Protein AF-A0A846ZW18-F1 (afdb_monomer_lite)

Foldseek 3Di:
DDQPDDPPPHDPLLLVVLLVVLVVCDVPPPHHPVCSSVSSVVLSVVLVVQVVVDDVVVDDPSVSSD

Secondary structure (DSSP, 8-state):
---SS--TTS-HHHHHHHHHHHHHHTTSTT--STTHHHHHHHHHHHHHHHHTT--TTTS-HHHHH-

Sequence (66 aa):
MVSQNSYDGIDKYAADLIRHKARQLVGKAGFTEDDRPDLEQE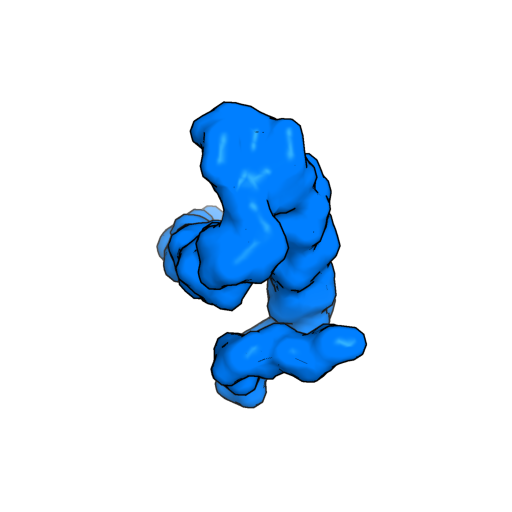LMIDLLQRMRHFNPAKAKKTTFMA

Radius of gyration: 12.72 Å; chains: 1; bounding box: 24×25×36 Å

Structure (mmCIF, N/CA/C/O backbone):
data_AF-A0A846ZW18-F1
#
_entry.id   AF-A0A846ZW18-F1
#
loop_
_atom_site.group_PDB
_atom_site.id
_atom_site.type_symbol
_atom_site.label_atom_id
_atom_site.label_alt_id
_atom_site.label_comp_id
_atom_site.label_asym_id
_atom_site.label_entity_id
_atom_site.label_seq_id
_atom_site.pdbx_PDB_ins_code
_atom_site.Cartn_x
_atom_site.Cartn_y
_atom_site.C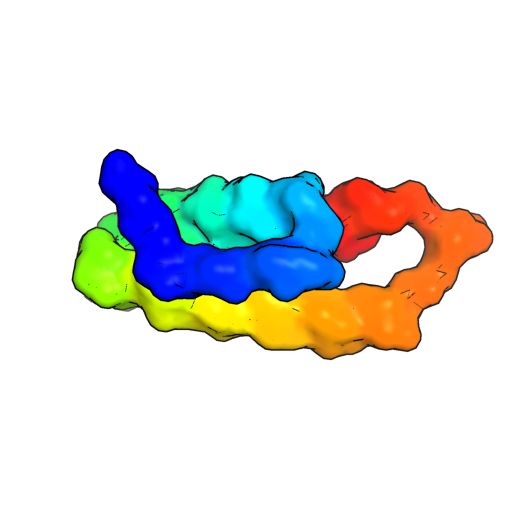artn_z
_atom_site.occupancy
_atom_site.B_iso_or_equiv
_atom_site.auth_seq_id
_atom_site.auth_comp_id
_atom_site.auth_asym_id
_atom_site.auth_atom_id
_atom_site.pdbx_PDB_model_num
ATOM 1 N N . MET A 1 1 ? 4.164 -6.631 17.593 1.00 53.75 1 MET A N 1
ATOM 2 C CA . MET A 1 1 ? 2.860 -7.201 17.195 1.00 53.75 1 MET A CA 1
ATOM 3 C C . MET A 1 1 ? 3.029 -7.906 15.867 1.00 53.75 1 MET A C 1
ATOM 5 O O . MET A 1 1 ? 3.513 -7.286 14.925 1.00 53.75 1 MET A O 1
ATOM 9 N N . VAL A 1 2 ? 2.713 -9.198 15.835 1.00 58.59 2 VAL A N 1
ATOM 10 C CA . VAL A 1 2 ? 2.754 -10.044 14.636 1.00 58.59 2 VAL A CA 1
ATOM 11 C C . VAL A 1 2 ? 1.524 -9.692 13.795 1.00 58.59 2 VAL A C 1
ATOM 13 O O . VAL A 1 2 ? 0.429 -9.624 14.344 1.00 58.59 2 VAL A O 1
ATOM 16 N N . SER A 1 3 ? 1.703 -9.375 12.509 1.00 66.38 3 SER A N 1
ATOM 17 C CA . SER A 1 3 ? 0.562 -9.233 11.590 1.00 66.38 3 SER A CA 1
ATOM 18 C C . SER A 1 3 ? -0.143 -10.586 11.483 1.00 66.38 3 SER A C 1
ATOM 20 O O . SER A 1 3 ? 0.535 -11.608 11.388 1.00 66.38 3 SER A O 1
ATOM 22 N N . GLN A 1 4 ? -1.478 -10.596 11.520 1.00 77.81 4 GLN A N 1
ATOM 23 C CA . GLN A 1 4 ? -2.259 -11.829 11.372 1.00 77.81 4 GLN A CA 1
ATOM 24 C C . GLN A 1 4 ? -2.169 -12.412 9.949 1.00 77.81 4 GLN A C 1
ATOM 26 O O . GLN A 1 4 ? -2.421 -13.599 9.766 1.00 77.81 4 GLN A O 1
ATOM 31 N N . ASN A 1 5 ? -1.754 -11.613 8.959 1.00 81.00 5 ASN A N 1
ATOM 32 C CA . ASN A 1 5 ? -1.619 -12.050 7.573 1.00 81.00 5 ASN A CA 1
ATOM 33 C C . ASN A 1 5 ? -0.239 -12.679 7.329 1.00 81.00 5 ASN A C 1
ATOM 35 O O . ASN A 1 5 ? 0.796 -11.996 7.367 1.00 81.00 5 ASN A O 1
ATOM 39 N N . SER A 1 6 ? -0.216 -13.984 7.039 1.00 76.94 6 SER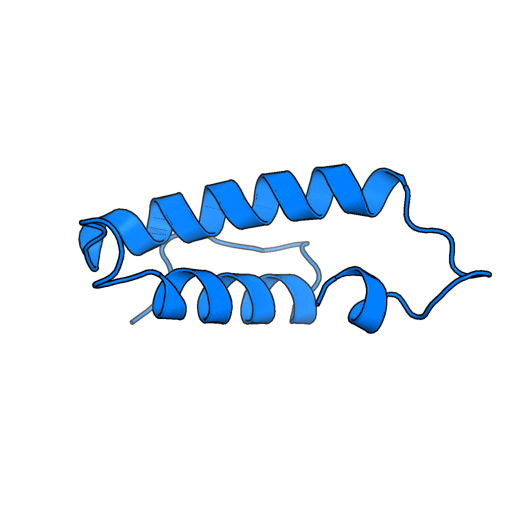 A N 1
ATOM 40 C CA . SER A 1 6 ? 0.980 -14.653 6.534 1.00 76.94 6 SER A CA 1
ATOM 41 C C . SER A 1 6 ? 1.150 -14.327 5.048 1.00 76.94 6 SER A C 1
ATOM 43 O O . SER A 1 6 ? 0.372 -14.732 4.191 1.00 76.94 6 SER A O 1
ATOM 45 N N . TYR A 1 7 ? 2.190 -13.559 4.733 1.00 84.75 7 TYR A N 1
ATOM 46 C CA . TYR A 1 7 ? 2.559 -13.209 3.356 1.00 84.75 7 TYR A CA 1
ATOM 47 C C . TYR A 1 7 ? 3.603 -14.176 2.788 1.00 84.75 7 TYR A C 1
ATOM 49 O O . TYR A 1 7 ? 4.504 -13.777 2.049 1.00 84.75 7 TYR A O 1
ATOM 57 N N . ASP A 1 8 ? 3.510 -15.449 3.164 1.00 82.88 8 ASP A N 1
ATOM 58 C CA . ASP A 1 8 ? 4.438 -16.475 2.704 1.00 82.88 8 ASP A CA 1
ATOM 59 C C . ASP A 1 8 ? 4.297 -16.658 1.187 1.00 82.88 8 ASP A C 1
ATOM 61 O O . ASP A 1 8 ? 3.199 -16.773 0.648 1.00 82.88 8 ASP A O 1
ATOM 65 N N . GLY A 1 9 ? 5.427 -16.624 0.477 1.00 83.38 9 GLY A N 1
ATOM 66 C CA . GLY A 1 9 ? 5.455 -16.648 -0.990 1.00 83.38 9 GLY A CA 1
ATOM 67 C C . GLY A 1 9 ? 5.232 -15.287 -1.665 1.00 83.38 9 GLY A C 1
ATOM 68 O O . GLY A 1 9 ? 5.391 -15.189 -2.883 1.00 83.38 9 GLY A O 1
ATOM 69 N N . ILE A 1 10 ? 4.941 -14.226 -0.906 1.00 87.56 10 ILE A N 1
ATOM 70 C CA . ILE A 1 10 ? 4.932 -12.849 -1.412 1.00 87.56 10 ILE A CA 1
ATOM 71 C C . ILE A 1 10 ? 6.318 -12.219 -1.242 1.00 87.56 10 ILE A C 1
ATOM 73 O O . ILE A 1 10 ? 7.083 -12.536 -0.331 1.00 87.56 10 ILE A O 1
ATOM 77 N N . ASP A 1 11 ? 6.647 -11.297 -2.145 1.00 89.50 11 ASP A N 1
ATOM 78 C CA . ASP A 1 11 ? 7.853 -10.479 -2.063 1.00 89.50 11 ASP A CA 1
ATOM 79 C C . ASP A 1 11 ? 7.927 -9.757 -0.703 1.00 89.50 11 ASP A C 1
ATOM 81 O O . ASP A 1 11 ? 7.020 -9.007 -0.332 1.00 89.50 11 ASP A O 1
ATOM 85 N N . LYS A 1 12 ? 9.020 -9.968 0.042 1.00 90.38 12 LYS A N 1
ATOM 86 C CA . LYS A 1 12 ? 9.198 -9.397 1.385 1.00 90.38 12 LYS A CA 1
ATOM 87 C C . LYS A 1 12 ? 9.093 -7.871 1.383 1.00 90.38 12 LYS A C 1
ATOM 89 O O . LYS A 1 12 ? 8.520 -7.303 2.308 1.00 90.38 12 LYS A O 1
ATOM 94 N N . TYR A 1 13 ? 9.602 -7.212 0.340 1.00 91.62 13 TYR A N 1
ATOM 95 C CA . TYR A 1 13 ? 9.511 -5.759 0.228 1.00 91.62 13 TYR A CA 1
ATOM 96 C C . TYR A 1 13 ? 8.056 -5.301 0.112 1.00 91.62 13 TYR A C 1
ATOM 98 O O . TYR A 1 13 ? 7.662 -4.340 0.769 1.00 91.62 13 TYR A O 1
ATOM 106 N N . ALA A 1 14 ? 7.245 -6.016 -0.673 1.00 93.44 14 ALA A N 1
ATOM 107 C CA . ALA A 1 14 ? 5.818 -5.736 -0.786 1.00 93.44 14 ALA A CA 1
ATOM 108 C C . ALA A 1 14 ? 5.111 -5.925 0.563 1.00 93.44 14 ALA A C 1
ATOM 110 O O . ALA A 1 14 ? 4.396 -5.032 1.006 1.00 93.44 14 ALA A O 1
ATOM 111 N N . ALA A 1 15 ? 5.359 -7.039 1.257 1.00 93.81 15 ALA A N 1
ATOM 112 C CA . ALA A 1 15 ? 4.764 -7.299 2.568 1.00 93.81 15 ALA A CA 1
ATOM 113 C C . ALA A 1 15 ? 5.100 -6.204 3.598 1.00 93.81 15 ALA A C 1
ATOM 115 O O . ALA A 1 15 ? 4.216 -5.721 4.307 1.00 93.81 15 ALA A O 1
ATOM 116 N N . ASP A 1 16 ? 6.363 -5.778 3.664 1.00 94.19 16 ASP A N 1
ATOM 117 C CA . ASP A 1 16 ? 6.791 -4.733 4.596 1.00 94.19 16 ASP A CA 1
ATOM 118 C C . ASP A 1 16 ? 6.196 -3.367 4.221 1.00 94.19 16 ASP A C 1
ATOM 120 O O . ASP A 1 16 ? 5.678 -2.662 5.089 1.00 94.19 16 ASP A O 1
ATOM 124 N N . LEU A 1 17 ? 6.170 -3.021 2.929 1.00 95.19 17 LEU A N 1
ATOM 125 C CA . LEU A 1 17 ? 5.528 -1.802 2.433 1.00 95.19 17 LEU A CA 1
ATOM 126 C C . LEU A 1 17 ? 4.048 -1.731 2.835 1.00 95.19 17 LEU A C 1
ATOM 128 O O . LEU A 1 17 ? 3.589 -0.698 3.324 1.00 95.19 17 LEU A O 1
ATOM 132 N N . ILE A 1 18 ? 3.314 -2.829 2.663 1.00 95.81 18 ILE A N 1
ATOM 133 C CA . ILE A 1 18 ? 1.886 -2.919 2.982 1.00 95.81 18 ILE A CA 1
ATOM 134 C C . ILE A 1 18 ? 1.640 -2.761 4.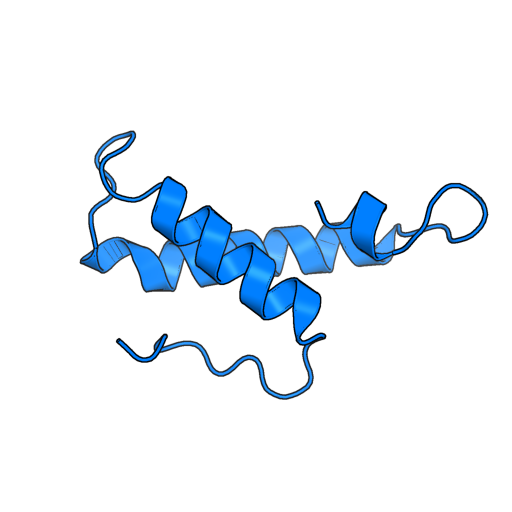483 1.00 95.81 18 ILE A C 1
ATOM 136 O O . ILE A 1 18 ? 0.816 -1.937 4.881 1.00 95.81 18 ILE A O 1
ATOM 140 N N . ARG A 1 19 ? 2.415 -3.454 5.328 1.00 94.81 19 ARG A N 1
ATOM 141 C CA . ARG A 1 19 ? 2.352 -3.295 6.794 1.00 94.81 19 ARG A CA 1
ATOM 142 C C . ARG A 1 19 ? 2.600 -1.851 7.219 1.00 94.81 19 ARG A C 1
ATOM 144 O O . ARG A 1 19 ? 1.904 -1.328 8.091 1.00 94.81 19 ARG A O 1
ATOM 151 N N . HIS A 1 20 ? 3.581 -1.189 6.604 1.00 95.44 20 HIS A N 1
ATOM 152 C CA . HIS A 1 20 ? 3.869 0.215 6.881 1.00 95.44 20 HIS A CA 1
ATOM 153 C C . HIS A 1 20 ? 2.719 1.136 6.461 1.00 95.44 20 HIS A C 1
ATOM 155 O O . HIS A 1 20 ? 2.329 1.995 7.252 1.00 95.44 20 HIS A O 1
ATOM 161 N N . LYS A 1 21 ? 2.147 0.949 5.265 1.00 95.56 21 LYS A N 1
ATOM 162 C CA . LYS A 1 21 ? 1.017 1.758 4.784 1.00 95.56 21 LYS A CA 1
ATOM 163 C C . LYS A 1 21 ? -0.241 1.560 5.630 1.00 95.56 21 LYS A C 1
ATOM 165 O O . LYS A 1 21 ? -0.840 2.550 6.037 1.00 95.56 21 LYS A O 1
ATOM 170 N N . ALA A 1 22 ? -0.595 0.323 5.971 1.00 96.00 22 ALA A N 1
ATOM 171 C CA . ALA A 1 22 ? -1.748 0.043 6.826 1.00 96.00 22 ALA A CA 1
ATOM 172 C C . ALA A 1 22 ? -1.604 0.707 8.202 1.00 96.00 22 ALA A C 1
ATOM 174 O O . ALA A 1 22 ? -2.509 1.398 8.662 1.00 96.00 22 ALA A O 1
ATOM 175 N N . ARG A 1 23 ? -0.418 0.620 8.819 1.00 95.12 23 ARG A N 1
ATOM 176 C CA . ARG A 1 23 ? -0.140 1.310 10.087 1.00 95.12 23 ARG A CA 1
ATOM 177 C C . ARG A 1 23 ? -0.260 2.835 9.980 1.00 95.12 23 ARG A C 1
ATOM 179 O O . ARG A 1 23 ? -0.640 3.480 10.947 1.00 95.12 23 ARG A O 1
ATOM 186 N N . GLN A 1 24 ? 0.060 3.426 8.829 1.00 95.75 24 GLN A N 1
ATOM 187 C CA . GLN A 1 24 ? -0.116 4.865 8.603 1.00 95.75 24 GLN A CA 1
ATOM 188 C C . GLN A 1 24 ? -1.579 5.287 8.420 1.00 95.75 24 GLN A C 1
ATOM 190 O O . GLN A 1 24 ? -1.856 6.490 8.466 1.00 95.75 24 GLN A O 1
ATOM 195 N N . LEU A 1 25 ? -2.484 4.345 8.149 1.00 95.94 25 LEU A N 1
ATOM 196 C CA . LEU A 1 25 ? -3.919 4.591 8.010 1.00 95.94 25 LEU A CA 1
ATOM 197 C C . LEU A 1 25 ? -4.663 4.476 9.340 1.00 95.94 25 LEU A C 1
ATOM 199 O O . LEU A 1 25 ? -5.682 5.141 9.505 1.00 95.94 25 LEU A O 1
ATOM 203 N N . VAL A 1 26 ? -4.132 3.719 10.301 1.00 95.62 26 VAL A N 1
ATOM 204 C CA . VAL A 1 26 ? -4.682 3.669 11.659 1.00 95.62 26 VAL A CA 1
ATOM 205 C C . VAL A 1 26 ? -4.748 5.077 12.265 1.00 95.62 26 VAL A C 1
ATOM 207 O O . VAL A 1 26 ? -3.804 5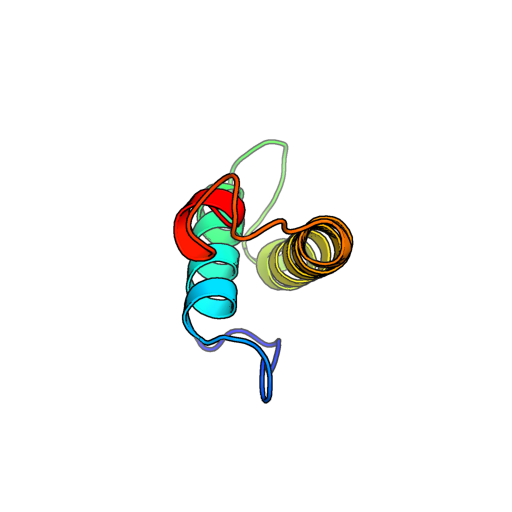.865 12.172 1.00 95.62 26 VAL A O 1
ATOM 210 N N . GLY A 1 27 ? -5.888 5.408 12.870 1.00 94.44 27 GLY A N 1
ATOM 211 C CA . GLY A 1 27 ? -6.194 6.725 13.426 1.00 94.44 27 GLY A CA 1
ATOM 212 C C . GLY A 1 27 ? -6.647 7.758 12.389 1.00 94.44 27 GLY A C 1
ATOM 213 O O . GLY A 1 27 ? -6.922 8.902 12.752 1.00 94.44 27 GLY A O 1
ATOM 214 N N . LYS A 1 28 ? -6.741 7.392 11.103 1.00 95.00 28 LYS A N 1
ATOM 215 C CA . LYS A 1 28 ? -7.267 8.250 10.031 1.00 95.00 28 LYS A CA 1
ATOM 216 C C . LYS A 1 28 ? -8.611 7.729 9.555 1.00 95.00 28 LYS A C 1
ATOM 218 O O . LYS A 1 28 ? -8.829 6.528 9.522 1.00 95.00 28 LYS A O 1
ATOM 223 N N . ALA A 1 29 ? -9.497 8.638 9.150 1.00 91.56 29 ALA A N 1
ATOM 224 C CA . ALA A 1 29 ? -10.799 8.297 8.565 1.00 91.56 29 ALA A CA 1
ATOM 225 C C . ALA A 1 29 ? -11.657 7.321 9.408 1.00 91.56 29 ALA A C 1
ATOM 227 O O . ALA A 1 29 ? -12.518 6.640 8.867 1.00 91.56 29 ALA A O 1
ATOM 228 N N . GLY A 1 30 ? -11.434 7.268 10.726 1.00 94.44 30 GLY A N 1
ATOM 229 C CA . GLY A 1 30 ? -12.126 6.346 11.631 1.00 94.44 30 GLY A CA 1
ATOM 230 C C . GLY A 1 30 ? -11.506 4.950 11.744 1.00 94.44 30 GLY A C 1
ATOM 231 O O . GLY A 1 30 ? -11.999 4.170 12.548 1.00 94.44 30 GLY A O 1
ATOM 232 N N . PHE A 1 31 ? -10.426 4.645 11.016 1.00 96.00 31 PHE A N 1
ATOM 233 C CA . PHE A 1 31 ? -9.713 3.376 11.159 1.00 96.00 31 PHE A CA 1
ATOM 234 C C . PHE A 1 31 ? -9.018 3.269 12.514 1.00 96.00 31 PHE A C 1
ATOM 236 O O . PHE A 1 31 ? -8.394 4.216 13.004 1.00 96.00 31 PHE A O 1
ATOM 243 N N . THR A 1 32 ? -9.076 2.081 13.085 1.00 96.19 32 THR A N 1
ATOM 244 C CA . THR A 1 32 ? -8.508 1.707 14.376 1.00 96.19 32 THR A CA 1
ATOM 245 C C . THR A 1 32 ? -7.420 0.648 14.197 1.00 96.19 32 THR A C 1
ATOM 247 O O . THR A 1 32 ? -7.166 0.174 13.090 1.00 96.19 32 THR A O 1
ATOM 250 N N . GLU A 1 33 ? -6.721 0.293 15.279 1.00 94.62 33 GLU A N 1
ATOM 251 C CA . GLU A 1 33 ? -5.744 -0.806 15.227 1.00 94.62 33 GLU A CA 1
ATOM 252 C C . GLU A 1 33 ? -6.409 -2.149 14.889 1.00 94.62 33 GLU A C 1
ATOM 254 O O . GLU A 1 33 ? -5.760 -3.000 14.281 1.00 94.62 33 GLU A O 1
ATOM 259 N N . ASP A 1 34 ? -7.693 -2.322 15.216 1.00 94.75 34 ASP A N 1
ATOM 260 C CA . ASP A 1 34 ? -8.441 -3.546 14.918 1.00 94.75 34 ASP A CA 1
ATOM 261 C C . ASP A 1 34 ? -8.707 -3.696 13.414 1.00 94.75 34 ASP A C 1
ATOM 263 O O . ASP A 1 34 ? -8.719 -4.814 12.910 1.00 94.75 34 ASP A O 1
ATOM 267 N N . ASP A 1 35 ? -8.804 -2.583 12.677 1.00 95.31 35 ASP A N 1
ATOM 268 C CA . ASP A 1 35 ? -8.959 -2.573 11.215 1.00 95.31 35 ASP A CA 1
ATOM 269 C C . ASP A 1 35 ? -7.635 -2.836 10.481 1.00 95.31 35 ASP A C 1
ATOM 271 O O . ASP A 1 35 ? -7.597 -3.037 9.266 1.00 95.31 35 ASP A O 1
ATOM 275 N N . ARG A 1 36 ? -6.500 -2.794 11.189 1.00 94.19 36 ARG A N 1
ATOM 276 C CA . ARG A 1 36 ? -5.182 -2.874 10.558 1.00 94.19 36 ARG A CA 1
ATOM 277 C C . ARG A 1 36 ? -4.971 -4.166 9.750 1.00 94.19 36 ARG A C 1
ATOM 279 O O . ARG A 1 36 ? -4.432 -4.048 8.650 1.00 94.19 36 ARG A O 1
ATOM 286 N N . PRO A 1 37 ? -5.337 -5.374 10.222 1.00 94.44 37 PRO A N 1
ATOM 287 C CA . PRO A 1 37 ? -5.204 -6.593 9.424 1.00 94.44 37 PRO A CA 1
ATOM 288 C C . PRO A 1 37 ? -6.005 -6.537 8.119 1.00 94.44 37 PRO A C 1
ATOM 290 O O . PRO A 1 37 ? -5.494 -6.974 7.087 1.00 94.44 37 PRO A O 1
ATOM 293 N N . ASP A 1 38 ? -7.203 -5.953 8.147 1.00 95.12 38 ASP A N 1
ATOM 294 C CA . ASP A 1 38 ? -8.062 -5.813 6.968 1.00 95.12 38 ASP A CA 1
ATOM 295 C C . ASP A 1 38 ? -7.481 -4.795 5.983 1.00 95.12 38 ASP A C 1
ATOM 297 O O . ASP A 1 38 ? -7.351 -5.077 4.792 1.00 95.12 38 ASP A O 1
ATOM 301 N N . LEU A 1 39 ? -6.998 -3.655 6.486 1.00 95.88 39 LEU A N 1
ATOM 302 C CA . LEU A 1 39 ? -6.275 -2.665 5.684 1.00 95.88 39 LEU A CA 1
ATOM 303 C C . LEU A 1 39 ? -5.028 -3.260 5.020 1.00 95.88 39 LEU A C 1
ATOM 305 O O . LEU A 1 39 ? -4.740 -2.964 3.861 1.00 95.88 39 LEU A O 1
ATOM 309 N N . GLU A 1 40 ? -4.272 -4.092 5.741 1.00 96.00 40 GLU A N 1
ATOM 310 C CA . GLU A 1 40 ? -3.121 -4.790 5.171 1.00 96.00 40 GLU A CA 1
ATOM 311 C C . GLU A 1 40 ? -3.553 -5.718 4.013 1.00 96.00 40 GLU A C 1
ATOM 313 O O . GLU A 1 40 ? -2.900 -5.716 2.967 1.00 96.00 40 GLU A O 1
ATOM 318 N N . GLN A 1 41 ? -4.660 -6.460 4.144 1.00 95.12 41 GLN A N 1
ATOM 319 C CA . GLN A 1 41 ? -5.150 -7.331 3.067 1.00 95.12 41 GLN A CA 1
ATOM 320 C C . GLN A 1 41 ? -5.641 -6.551 1.845 1.00 95.12 41 GLN A C 1
ATOM 322 O O . GLN A 1 41 ? -5.232 -6.858 0.724 1.00 95.12 41 GLN A O 1
ATOM 327 N N . GLU A 1 42 ? -6.466 -5.524 2.045 1.00 96.69 42 GLU A N 1
ATOM 328 C CA . GLU A 1 42 ? -7.013 -4.702 0.958 1.00 96.69 42 GLU A CA 1
ATOM 329 C C . GLU A 1 42 ? -5.897 -4.054 0.128 1.00 96.69 42 GLU A C 1
ATOM 331 O O . GLU A 1 42 ? -5.875 -4.137 -1.105 1.00 96.69 42 GLU A O 1
ATOM 336 N N . LEU A 1 43 ? -4.894 -3.484 0.802 1.00 96.12 43 LEU A N 1
ATOM 337 C CA . LEU A 1 43 ? -3.734 -2.903 0.131 1.00 96.12 43 LEU A CA 1
ATOM 338 C C . LEU A 1 43 ? -2.905 -3.965 -0.613 1.00 96.12 43 LEU A C 1
ATOM 340 O O . LEU A 1 43 ? -2.353 -3.676 -1.676 1.00 96.12 43 LEU A O 1
ATOM 344 N N . MET A 1 44 ? -2.791 -5.187 -0.077 1.00 95.75 44 MET A N 1
ATOM 345 C CA . MET A 1 44 ? -2.076 -6.276 -0.749 1.00 95.75 44 MET A CA 1
ATOM 346 C C . MET A 1 44 ? -2.793 -6.705 -2.033 1.00 95.75 44 MET A C 1
ATOM 348 O O . MET A 1 44 ? -2.146 -6.884 -3.066 1.00 95.75 44 MET A O 1
ATOM 352 N N . ILE A 1 45 ? -4.120 -6.846 -1.991 1.00 95.75 45 ILE A N 1
ATOM 353 C CA . ILE A 1 45 ? -4.933 -7.203 -3.161 1.00 95.75 45 ILE A CA 1
ATOM 354 C C . ILE A 1 45 ? -4.767 -6.146 -4.257 1.00 95.75 45 ILE A C 1
ATOM 356 O O . ILE A 1 45 ? -4.456 -6.495 -5.399 1.00 95.75 45 ILE A O 1
ATOM 360 N N . ASP A 1 46 ? -4.901 -4.865 -3.907 1.00 96.56 46 ASP A N 1
ATOM 361 C CA . ASP A 1 46 ? -4.693 -3.749 -4.834 1.00 96.56 46 ASP A CA 1
ATOM 362 C C . ASP A 1 46 ? -3.279 -3.774 -5.445 1.00 96.56 46 ASP A C 1
ATOM 364 O O . ASP A 1 46 ? -3.118 -3.675 -6.667 1.00 96.56 46 ASP A O 1
ATOM 368 N N . LEU A 1 47 ? -2.246 -4.008 -4.629 1.00 95.19 47 LEU A N 1
ATOM 369 C CA . LEU A 1 47 ? -0.873 -4.117 -5.116 1.00 95.19 47 LEU A CA 1
ATOM 370 C C . LEU A 1 47 ? -0.706 -5.277 -6.106 1.00 95.19 47 LEU A C 1
ATOM 372 O O . LEU A 1 47 ? -0.132 -5.089 -7.180 1.00 95.19 47 LEU A O 1
ATOM 376 N N . LEU A 1 48 ? -1.213 -6.469 -5.784 1.00 93.69 48 LEU A N 1
ATOM 377 C CA . LEU A 1 48 ? -1.123 -7.642 -6.659 1.00 93.69 48 LEU A CA 1
ATOM 378 C C . LEU A 1 48 ? -1.847 -7.418 -7.990 1.00 93.69 48 LEU A C 1
ATOM 380 O O . LEU A 1 48 ? -1.335 -7.810 -9.042 1.00 93.69 48 LEU A O 1
ATOM 384 N N . GLN A 1 49 ? -2.998 -6.743 -7.973 1.00 95.44 49 GLN A N 1
ATOM 385 C CA . GLN A 1 49 ? -3.722 -6.379 -9.189 1.00 95.44 49 GLN A CA 1
ATOM 386 C C . GLN A 1 49 ? -2.908 -5.417 -10.063 1.00 95.44 49 GLN A C 1
ATOM 388 O O . GLN A 1 49 ? -2.743 -5.674 -11.258 1.00 95.44 49 GLN A O 1
ATOM 393 N N . ARG A 1 50 ? -2.321 -4.363 -9.480 1.00 94.44 50 ARG A N 1
ATOM 394 C CA . ARG A 1 50 ? -1.451 -3.419 -10.208 1.00 94.44 50 ARG A CA 1
ATOM 395 C C . ARG A 1 50 ? -0.203 -4.100 -10.757 1.00 94.44 50 ARG A C 1
ATOM 397 O O . ARG A 1 50 ? 0.201 -3.830 -11.888 1.00 94.44 50 ARG A O 1
ATOM 404 N N . MET A 1 51 ? 0.385 -5.019 -9.992 1.00 93.81 51 MET A N 1
ATOM 405 C CA . MET A 1 51 ? 1.593 -5.759 -10.369 1.00 93.81 51 MET A CA 1
ATOM 406 C C . MET A 1 51 ? 1.432 -6.580 -11.652 1.00 93.81 51 MET A C 1
ATOM 408 O O . MET A 1 51 ? 2.416 -6.774 -12.364 1.00 93.81 51 MET A O 1
ATOM 412 N N . ARG A 1 52 ? 0.209 -6.988 -12.016 1.00 93.12 52 ARG A N 1
ATOM 413 C CA . ARG A 1 52 ? -0.076 -7.643 -13.309 1.00 93.12 52 ARG A CA 1
ATOM 414 C C . ARG A 1 52 ? 0.231 -6.756 -14.518 1.00 93.12 52 ARG A C 1
ATOM 416 O O . ARG A 1 52 ? 0.420 -7.271 -15.615 1.00 93.12 52 ARG A O 1
ATOM 423 N N . HIS A 1 53 ? 0.293 -5.441 -14.320 1.00 94.25 53 HIS A N 1
ATOM 424 C CA . HIS A 1 53 ? 0.586 -4.450 -15.353 1.00 94.25 53 HIS A CA 1
ATOM 425 C C . HIS A 1 53 ? 2.004 -3.874 -15.249 1.00 94.25 53 HIS A C 1
ATOM 427 O O . HIS A 1 53 ? 2.340 -2.928 -15.967 1.00 94.25 53 HIS A O 1
ATOM 433 N N . PHE A 1 54 ? 2.848 -4.426 -14.370 1.00 94.56 54 PHE A N 1
ATOM 434 C CA . PHE A 1 54 ? 4.226 -3.979 -14.232 1.00 94.56 54 PHE A CA 1
ATOM 435 C C . PHE A 1 54 ? 4.992 -4.167 -15.547 1.00 94.56 54 PHE A C 1
ATOM 437 O O . PHE A 1 54 ? 5.040 -5.257 -16.116 1.00 94.56 54 PHE A O 1
ATOM 444 N N . ASN A 1 55 ? 5.632 -3.091 -16.005 1.00 94.12 55 ASN A N 1
ATOM 445 C CA . ASN A 1 55 ? 6.505 -3.111 -17.169 1.00 94.12 55 ASN A CA 1
ATOM 446 C C . ASN A 1 55 ? 7.936 -2.723 -16.750 1.00 94.12 55 ASN A C 1
ATOM 448 O O . ASN A 1 55 ? 8.177 -1.545 -16.458 1.00 94.12 55 ASN A O 1
ATOM 452 N N . PRO A 1 56 ? 8.898 -3.665 -16.773 1.00 93.50 56 PRO A N 1
ATOM 453 C CA . PRO A 1 56 ? 10.271 -3.404 -16.344 1.00 93.50 56 PRO A CA 1
ATOM 454 C C . PRO A 1 56 ? 11.021 -2.398 -17.227 1.00 93.50 56 PRO A C 1
ATOM 456 O O . PRO A 1 56 ? 11.993 -1.806 -16.770 1.00 93.50 56 PRO A O 1
ATOM 459 N N . ALA A 1 57 ? 10.570 -2.149 -18.462 1.00 95.81 57 ALA A N 1
ATOM 460 C CA . ALA A 1 57 ? 11.167 -1.129 -19.327 1.00 95.81 57 ALA A CA 1
ATOM 461 C C . ALA A 1 57 ? 10.828 0.307 -18.886 1.00 95.81 57 ALA A C 1
ATOM 463 O O . ALA A 1 57 ? 11.488 1.248 -19.317 1.00 95.81 57 ALA A O 1
ATOM 464 N N . LYS A 1 58 ? 9.797 0.491 -18.047 1.00 93.19 58 LYS A N 1
ATOM 465 C CA . LYS A 1 58 ? 9.335 1.815 -17.599 1.00 93.19 58 LYS A CA 1
ATOM 466 C C . LYS A 1 58 ? 9.849 2.197 -16.213 1.00 93.19 58 LYS A C 1
ATOM 468 O O . LYS A 1 58 ? 10.033 3.381 -15.951 1.00 93.19 58 LYS A O 1
ATOM 473 N N . ALA A 1 59 ? 10.044 1.225 -15.322 1.00 93.50 59 ALA A N 1
ATOM 474 C CA . ALA A 1 59 ? 10.467 1.480 -13.948 1.00 93.50 59 ALA A CA 1
ATOM 475 C C . ALA A 1 59 ? 11.026 0.224 -13.265 1.00 93.50 59 ALA A C 1
ATOM 477 O O . ALA A 1 59 ? 10.789 -0.908 -13.688 1.00 93.50 59 ALA A O 1
ATOM 478 N N . LYS A 1 60 ? 11.713 0.432 -12.136 1.00 92.88 60 LYS A N 1
ATOM 479 C CA . LYS A 1 60 ? 12.071 -0.648 -11.208 1.00 92.88 60 LYS A CA 1
ATOM 480 C C . LYS A 1 60 ? 10.827 -1.137 -10.461 1.00 92.88 60 LYS A C 1
ATOM 482 O O . LYS A 1 60 ? 9.945 -0.346 -10.132 1.00 92.88 60 LYS A O 1
ATOM 487 N N . LYS A 1 61 ? 10.806 -2.430 -10.123 1.00 89.69 61 LYS A N 1
ATOM 488 C CA . LYS A 1 61 ? 9.704 -3.087 -9.397 1.00 89.69 61 LYS A CA 1
ATOM 489 C C . LYS A 1 61 ? 9.360 -2.372 -8.083 1.00 89.69 61 LYS A C 1
ATOM 491 O O . LYS A 1 61 ? 8.200 -2.086 -7.835 1.00 89.69 61 LYS A O 1
ATOM 496 N N . THR A 1 62 ? 10.366 -2.004 -7.289 1.00 91.25 62 THR A N 1
ATOM 497 C CA . THR A 1 62 ? 10.180 -1.293 -6.011 1.00 91.25 62 THR A CA 1
ATOM 498 C C . THR A 1 62 ? 9.548 0.087 -6.184 1.00 91.25 62 THR A C 1
ATOM 500 O O . THR A 1 62 ? 8.670 0.456 -5.416 1.00 91.25 62 THR A O 1
ATOM 503 N N . THR A 1 63 ? 9.940 0.828 -7.223 1.00 91.06 63 THR A N 1
ATOM 504 C CA . THR A 1 63 ? 9.356 2.136 -7.556 1.00 91.06 63 THR A CA 1
ATOM 505 C C . THR A 1 63 ? 7.914 2.016 -8.038 1.00 91.06 63 THR A C 1
ATOM 507 O O . THR A 1 63 ? 7.119 2.902 -7.776 1.00 91.06 63 THR A O 1
ATOM 510 N N . PHE A 1 64 ? 7.570 0.931 -8.733 1.00 91.12 64 PHE A N 1
ATOM 511 C CA . PHE A 1 64 ? 6.193 0.670 -9.152 1.00 91.12 64 PHE A CA 1
ATOM 512 C C . PHE A 1 64 ? 5.281 0.266 -7.978 1.00 91.12 64 PHE A C 1
ATOM 514 O O . PHE A 1 64 ? 4.079 0.502 -8.028 1.00 91.12 64 PHE A O 1
ATOM 521 N N . MET A 1 65 ? 5.845 -0.353 -6.935 1.00 90.62 65 MET A N 1
ATOM 522 C CA . MET A 1 65 ? 5.112 -0.780 -5.737 1.00 90.62 65 MET A CA 1
ATOM 523 C C . MET A 1 65 ? 4.848 0.361 -4.738 1.00 90.62 65 MET A C 1
ATOM 525 O O . MET A 1 65 ? 3.831 0.324 -4.044 1.00 90.62 65 MET A O 1
ATOM 529 N N . ALA A 1 66 ? 5.775 1.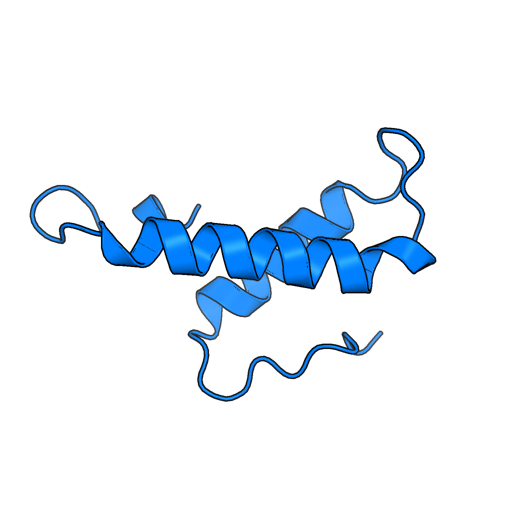321 -4.628 1.00 83.81 66 ALA A N 1
ATOM 530 C CA . ALA A 1 66 ? 5.741 2.429 -3.666 1.00 83.81 66 ALA A CA 1
ATOM 531 C C . ALA A 1 66 ? 4.640 3.452 -3.980 1.00 83.81 66 ALA A C 1
ATOM 533 O O . ALA A 1 66 ? 3.887 3.783 -3.029 1.00 83.81 66 ALA A O 1
#

pLDDT: mean 91.22, std 8.25, range [53.75, 96.69]